Protein AF-A0A9E4C913-F1 (afdb_monomer)

Nearest PDB structures (foldseek):
  8s4s-assembly1_B  TM=4.829E-01  e=5.471E-01  Enterococcus faecalis
  8s4s-assembly1_A  TM=6.060E-01  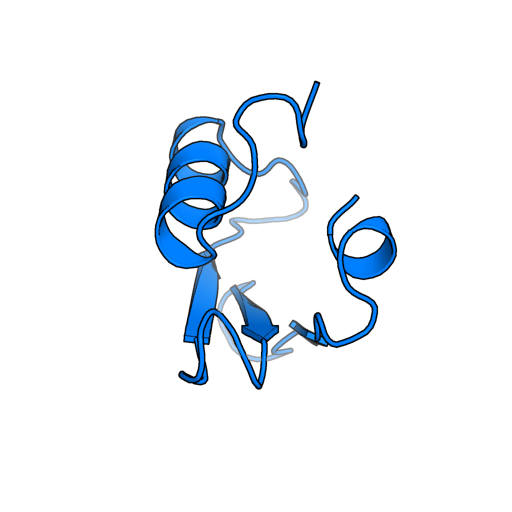e=2.092E+00  Enterococcus faecalis
  7m5z-assembly1_A  TM=3.849E-01  e=1.520E+00  Homo sapiens

Structure (mmCIF, N/CA/C/O backbone):
data_AF-A0A9E4C913-F1
#
_entry.id   AF-A0A9E4C913-F1
#
loop_
_atom_site.group_PDB
_atom_site.id
_atom_site.type_symbol
_atom_site.label_atom_id
_atom_site.label_alt_id
_atom_site.label_comp_id
_atom_site.label_asym_id
_atom_site.label_entity_id
_atom_site.label_seq_id
_atom_site.pdbx_PDB_ins_code
_atom_site.Cartn_x
_atom_site.Cartn_y
_atom_site.Cartn_z
_atom_site.occupancy
_atom_site.B_iso_or_equiv
_atom_site.auth_seq_id
_atom_site.auth_comp_id
_atom_site.auth_asym_id
_atom_site.auth_atom_id
_atom_site.pdbx_PDB_model_num
ATOM 1 N N . MET A 1 1 ? 8.299 -8.359 2.953 1.00 66.50 1 MET A N 1
ATOM 2 C CA . MET A 1 1 ? 7.963 -7.087 3.622 1.00 66.50 1 MET A CA 1
ATOM 3 C C . MET A 1 1 ? 6.459 -6.826 3.689 1.00 66.50 1 MET A C 1
ATOM 5 O O . MET A 1 1 ? 5.908 -7.089 4.737 1.00 66.50 1 MET A O 1
ATOM 9 N N . LEU A 1 2 ? 5.738 -6.412 2.634 1.00 74.00 2 LEU A N 1
ATOM 10 C CA . LEU A 1 2 ? 4.297 -6.075 2.784 1.00 74.00 2 LEU A CA 1
ATOM 11 C C . LEU A 1 2 ? 3.375 -7.278 3.038 1.00 74.00 2 LEU A C 1
ATOM 13 O O . LEU A 1 2 ? 2.609 -7.253 3.987 1.00 74.00 2 LEU A O 1
ATOM 17 N N . LYS A 1 3 ? 3.508 -8.362 2.263 1.00 75.81 3 LYS A N 1
ATOM 18 C CA . LYS A 1 3 ? 2.755 -9.612 2.500 1.00 75.81 3 LYS A CA 1
ATOM 19 C C . LYS A 1 3 ? 3.057 -10.292 3.842 1.00 75.81 3 LYS A C 1
ATOM 21 O O . LYS A 1 3 ? 2.314 -11.164 4.256 1.00 75.81 3 LYS A O 1
ATOM 26 N N . GLN A 1 4 ? 4.177 -9.938 4.477 1.00 75.69 4 GLN A N 1
ATOM 27 C CA . GLN A 1 4 ? 4.522 -10.411 5.823 1.00 75.69 4 GLN A CA 1
ATOM 28 C C . GLN A 1 4 ? 3.858 -9.561 6.911 1.00 75.69 4 GLN A C 1
ATOM 30 O O . GLN A 1 4 ? 3.712 -10.034 8.029 1.00 75.69 4 GLN A O 1
ATOM 35 N N . TYR A 1 5 ? 3.496 -8.316 6.589 1.00 76.94 5 TYR A N 1
ATOM 36 C CA . TYR A 1 5 ? 2.768 -7.421 7.482 1.00 76.94 5 TYR A CA 1
ATOM 37 C C . TYR A 1 5 ? 1.263 -7.679 7.418 1.00 76.94 5 TYR A C 1
ATOM 39 O O . TYR A 1 5 ? 0.616 -7.783 8.452 1.00 76.94 5 TYR A O 1
ATOM 47 N N . ASP A 1 6 ? 0.725 -7.822 6.206 1.00 79.19 6 ASP A N 1
ATOM 48 C CA . ASP A 1 6 ? -0.648 -8.263 5.982 1.00 79.19 6 ASP A CA 1
ATOM 49 C C . ASP A 1 6 ? -0.701 -9.129 4.714 1.00 79.19 6 ASP A C 1
ATOM 51 O O . ASP A 1 6 ? -0.283 -8.733 3.622 1.00 79.19 6 ASP A O 1
ATOM 55 N N . GLU A 1 7 ? -1.189 -10.353 4.853 1.00 83.38 7 GLU A N 1
ATOM 56 C CA . GLU A 1 7 ? -1.294 -11.316 3.758 1.00 83.38 7 GLU A CA 1
ATOM 57 C C . GLU A 1 7 ? -2.291 -10.888 2.668 1.00 83.38 7 GLU A C 1
ATOM 59 O O . GLU A 1 7 ? -2.163 -11.318 1.517 1.00 83.38 7 GLU A O 1
ATOM 64 N N . LYS A 1 8 ? -3.210 -9.965 2.986 1.00 85.44 8 LYS A N 1
ATOM 65 C CA . LYS A 1 8 ? -4.174 -9.375 2.047 1.00 85.44 8 LYS A CA 1
ATOM 66 C C . LYS A 1 8 ? -3.537 -8.397 1.053 1.00 85.44 8 LYS A C 1
ATOM 68 O O . LYS A 1 8 ? -4.220 -7.914 0.149 1.00 85.44 8 LYS A O 1
ATOM 73 N N . PHE A 1 9 ? -2.245 -8.083 1.188 1.00 85.75 9 PHE A N 1
ATOM 74 C CA . PHE A 1 9 ? -1.529 -7.295 0.185 1.00 85.75 9 PHE A CA 1
ATOM 75 C C . PHE A 1 9 ? -1.410 -8.046 -1.143 1.00 85.75 9 PHE A C 1
ATOM 77 O O . PHE A 1 9 ? -0.745 -9.079 -1.256 1.00 85.75 9 PHE A O 1
ATOM 84 N N . GLU A 1 10 ? -1.946 -7.448 -2.199 1.00 85.38 10 GLU A N 1
ATOM 85 C CA . GLU A 1 10 ? -1.881 -7.977 -3.556 1.00 85.38 10 GLU A CA 1
ATOM 86 C C . GLU A 1 10 ? -0.993 -7.111 -4.450 1.00 85.38 10 GLU A C 1
ATOM 88 O O . GLU A 1 10 ? -0.981 -5.880 -4.371 1.00 85.38 10 GLU A O 1
ATOM 93 N N . PHE A 1 11 ? -0.235 -7.770 -5.328 1.00 84.19 11 PHE A N 1
ATOM 94 C CA . PHE A 1 11 ? 0.677 -7.117 -6.261 1.00 84.19 11 PHE A CA 1
ATOM 95 C C . PHE A 1 11 ? 0.270 -7.435 -7.690 1.00 84.19 11 PHE A C 1
ATOM 97 O O . PHE A 1 11 ? 0.553 -8.511 -8.216 1.00 84.19 11 PHE A O 1
ATOM 104 N N . TYR A 1 12 ? -0.339 -6.458 -8.344 1.00 81.00 12 TYR A N 1
ATOM 105 C CA . TYR A 1 12 ? -0.737 -6.562 -9.735 1.00 81.00 12 TYR A CA 1
ATOM 106 C C . TYR A 1 12 ? 0.398 -6.066 -10.627 1.00 81.00 12 TYR A C 1
ATOM 108 O O . TYR A 1 12 ? 0.719 -4.875 -10.649 1.00 81.00 12 TYR A O 1
ATOM 116 N N . LYS A 1 13 ? 1.030 -6.978 -11.373 1.00 72.62 13 LYS A N 1
ATOM 117 C CA . LYS A 1 13 ? 2.028 -6.633 -12.393 1.00 72.62 13 LYS A CA 1
ATOM 118 C C . LYS A 1 13 ? 1.317 -6.459 -13.730 1.00 72.62 13 LYS A C 1
ATOM 120 O O . LYS A 1 13 ? 0.929 -7.445 -14.350 1.00 72.62 13 LYS A O 1
ATOM 125 N N . ASN A 1 14 ? 1.163 -5.220 -14.192 1.00 66.31 14 ASN A N 1
ATOM 126 C CA . ASN A 1 14 ? 0.593 -4.979 -15.513 1.00 66.31 14 ASN A CA 1
ATOM 127 C C . ASN A 1 14 ? 1.687 -5.193 -16.576 1.00 66.31 14 ASN A C 1
ATOM 129 O O . ASN A 1 14 ? 2.722 -4.533 -16.533 1.00 66.31 14 ASN A O 1
ATOM 133 N N . ARG A 1 15 ? 1.486 -6.125 -17.523 1.00 53.72 15 ARG A N 1
ATOM 134 C CA . ARG A 1 15 ? 2.394 -6.373 -18.673 1.00 53.72 15 ARG A CA 1
ATOM 135 C C . ARG A 1 15 ? 2.132 -5.415 -19.855 1.00 53.72 15 ARG A C 1
ATOM 137 O O . ARG A 1 15 ? 2.540 -5.701 -20.974 1.00 53.72 15 ARG A O 1
ATOM 144 N N . GLY A 1 16 ? 1.423 -4.308 -19.621 1.00 57.31 16 GLY A N 1
ATOM 145 C CA . GLY A 1 16 ? 1.154 -3.265 -20.617 1.00 57.31 16 GLY A CA 1
ATOM 146 C C . GLY A 1 16 ? 2.275 -2.222 -20.717 1.00 57.31 16 GLY A C 1
ATOM 147 O O . GLY A 1 16 ? 3.192 -2.200 -19.899 1.00 57.31 16 GLY A O 1
ATOM 148 N N . LYS A 1 17 ? 2.196 -1.347 -21.730 1.00 47.31 17 LYS A N 1
ATOM 149 C CA . LYS A 1 17 ? 3.177 -0.288 -22.033 1.00 47.31 17 LYS A CA 1
ATOM 150 C C . LYS A 1 17 ? 3.450 0.580 -20.789 1.00 47.31 17 LYS A C 1
ATOM 152 O O . LYS A 1 17 ? 2.613 1.381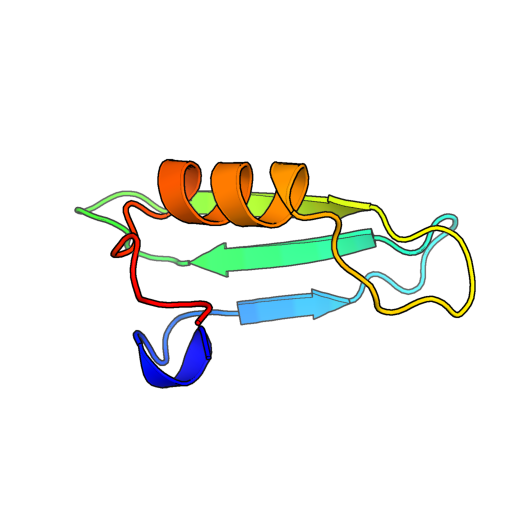 -20.383 1.00 47.31 17 LYS A O 1
ATOM 157 N N . GLY A 1 18 ? 4.634 0.405 -20.203 1.00 55.53 18 GLY A N 1
ATOM 158 C CA . GLY A 1 18 ? 5.083 1.052 -18.968 1.00 55.53 18 GLY A CA 1
ATOM 159 C C . GLY A 1 18 ? 5.067 0.088 -17.781 1.00 55.53 18 GLY A C 1
ATOM 160 O O . GLY A 1 18 ? 4.007 -0.386 -17.384 1.00 55.53 18 GLY A O 1
ATOM 161 N N . SER A 1 19 ? 6.237 -0.167 -17.191 1.00 61.00 19 SER A N 1
ATOM 162 C CA . SER A 1 19 ? 6.436 -1.082 -16.061 1.00 61.00 19 SER A CA 1
ATOM 163 C C . SER A 1 19 ? 5.760 -0.563 -14.783 1.00 61.00 19 SER A C 1
ATOM 165 O O . SER A 1 19 ? 6.403 -0.022 -13.892 1.00 61.00 19 SER A O 1
ATOM 167 N N . HIS A 1 20 ? 4.440 -0.705 -14.678 1.00 68.56 20 HIS A N 1
ATOM 168 C CA . HIS A 1 20 ? 3.680 -0.336 -13.487 1.00 68.56 20 HIS A CA 1
ATOM 169 C C . HIS A 1 20 ? 3.356 -1.592 -12.674 1.00 68.56 20 HIS A C 1
ATOM 171 O O . HIS A 1 20 ? 2.797 -2.561 -13.199 1.00 68.56 20 HIS A O 1
ATOM 177 N N . ARG A 1 21 ? 3.681 -1.577 -11.378 1.00 79.25 21 ARG A N 1
ATOM 178 C CA . ARG A 1 21 ? 3.120 -2.536 -10.415 1.00 79.25 21 ARG A CA 1
ATOM 179 C C . ARG A 1 21 ? 2.138 -1.802 -9.531 1.00 79.25 21 ARG A C 1
ATOM 181 O O . ARG A 1 21 ? 2.472 -0.747 -9.011 1.00 79.25 21 ARG A O 1
ATOM 188 N N . THR A 1 22 ? 0.959 -2.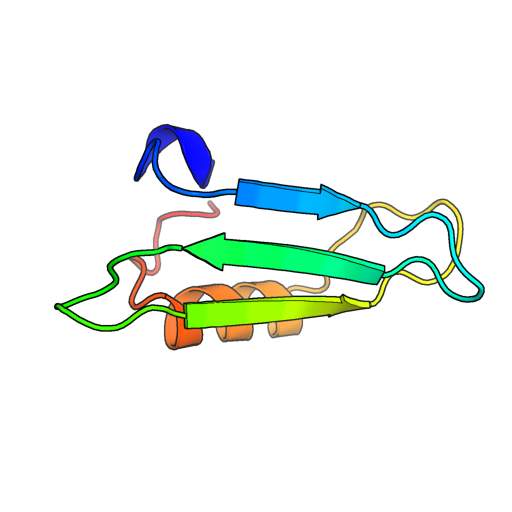357 -9.332 1.00 84.19 22 THR A N 1
ATOM 189 C CA . THR A 1 22 ? -0.014 -1.789 -8.402 1.00 84.19 22 THR A CA 1
ATOM 190 C C . THR A 1 22 ? -0.014 -2.622 -7.137 1.00 84.19 22 THR A C 1
ATOM 192 O O . THR A 1 22 ? -0.185 -3.837 -7.202 1.00 84.19 22 THR A O 1
ATOM 195 N N . ILE A 1 23 ? 0.192 -1.963 -6.000 1.00 87.88 23 ILE A N 1
ATOM 196 C CA . ILE A 1 23 ? -0.084 -2.544 -4.690 1.00 87.88 23 ILE A CA 1
ATOM 197 C C . ILE A 1 23 ? -1.559 -2.310 -4.405 1.00 87.88 23 ILE A C 1
ATOM 199 O O . ILE A 1 23 ? -2.045 -1.187 -4.558 1.00 87.88 23 ILE A O 1
ATOM 203 N N . TYR A 1 24 ? -2.251 -3.350 -3.977 1.00 88.94 24 TYR A N 1
ATOM 204 C CA . TYR A 1 24 ? -3.630 -3.288 -3.530 1.00 88.94 24 TYR A CA 1
ATOM 205 C C . TYR A 1 24 ? -3.752 -3.895 -2.138 1.00 88.94 24 TYR A C 1
ATOM 207 O O . TYR A 1 24 ? -3.029 -4.828 -1.791 1.00 88.94 24 TYR A O 1
ATOM 215 N N . HIS A 1 25 ? -4.670 -3.345 -1.355 1.00 88.38 25 HIS A N 1
ATOM 216 C CA . HIS A 1 25 ? -5.097 -3.904 -0.091 1.00 88.38 25 HIS A CA 1
ATOM 217 C C . HIS A 1 25 ? -6.615 -3.737 0.028 1.00 88.38 25 HIS A C 1
ATOM 219 O O . HIS A 1 25 ? -7.097 -2.603 -0.093 1.00 88.38 25 HIS A O 1
ATOM 225 N N . PRO A 1 26 ? -7.378 -4.816 0.257 1.00 90.56 26 PRO A N 1
ATOM 226 C CA . PRO A 1 26 ? -8.834 -4.74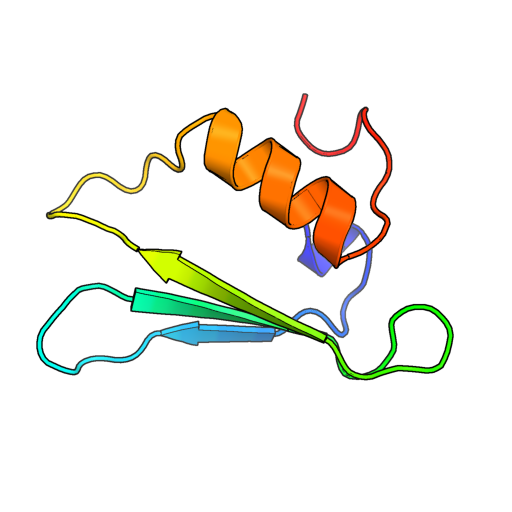9 0.315 1.00 90.56 26 PRO A CA 1
ATOM 227 C C . PRO A 1 26 ? -9.346 -4.019 1.559 1.00 90.56 26 PRO A C 1
ATOM 229 O O . PRO A 1 26 ? -10.446 -3.475 1.528 1.00 90.56 26 PRO A O 1
ATOM 232 N N . ASP A 1 27 ? -8.549 -3.959 2.628 1.00 86.56 27 ASP A N 1
ATOM 233 C CA . ASP A 1 27 ? -9.005 -3.444 3.919 1.00 86.56 27 ASP A CA 1
ATOM 234 C C . ASP A 1 27 ? -7.880 -2.775 4.723 1.00 86.56 27 ASP A C 1
ATOM 236 O O . ASP A 1 27 ? -7.187 -3.420 5.498 1.00 86.56 27 ASP A O 1
ATOM 240 N N . ILE A 1 28 ? -7.638 -1.483 4.495 1.00 86.19 28 ILE A N 1
ATOM 241 C CA . ILE A 1 28 ? -6.819 -0.652 5.390 1.00 86.19 28 ILE A CA 1
ATOM 242 C C . ILE A 1 28 ? -7.770 0.225 6.190 1.00 86.19 28 ILE A C 1
ATOM 244 O O . ILE A 1 28 ? -8.334 1.175 5.635 1.00 86.19 28 ILE A O 1
ATOM 248 N N . ASN A 1 29 ? -7.942 -0.085 7.476 1.00 84.25 29 ASN A N 1
ATOM 249 C CA . ASN A 1 29 ? -8.852 0.630 8.374 1.00 84.25 29 ASN A CA 1
ATOM 250 C C . ASN A 1 29 ? -10.271 0.777 7.784 1.00 84.25 29 ASN A C 1
ATOM 252 O O . ASN A 1 29 ? -10.851 1.865 7.776 1.00 84.25 29 ASN A O 1
ATOM 256 N N . GLY A 1 30 ? -10.819 -0.313 7.231 1.00 85.19 30 GLY A N 1
ATOM 257 C CA . GLY A 1 30 ? -12.167 -0.366 6.661 1.00 85.19 30 GLY A CA 1
ATOM 258 C C . GLY A 1 30 ? -12.286 0.184 5.238 1.00 85.19 30 GLY A C 1
ATOM 259 O O . GLY A 1 30 ? -13.399 0.338 4.734 1.00 85.19 30 GLY A O 1
ATOM 260 N N . LYS A 1 31 ? -11.169 0.524 4.577 1.00 87.25 31 LYS A N 1
ATOM 261 C CA . LYS A 1 31 ? -11.168 1.046 3.202 1.00 87.25 31 LYS A CA 1
ATOM 262 C C . LYS A 1 31 ? -10.190 0.299 2.309 1.00 87.25 31 LYS A C 1
ATOM 264 O O . LYS A 1 31 ? -9.003 0.198 2.617 1.00 87.25 31 LYS A O 1
ATOM 269 N N . ALA A 1 32 ? -10.668 -0.117 1.140 1.00 89.31 32 ALA A N 1
ATOM 270 C CA . ALA A 1 32 ? -9.801 -0.621 0.088 1.00 89.31 32 ALA A CA 1
ATOM 271 C C . ALA A 1 32 ? -8.871 0.496 -0.406 1.00 89.31 32 A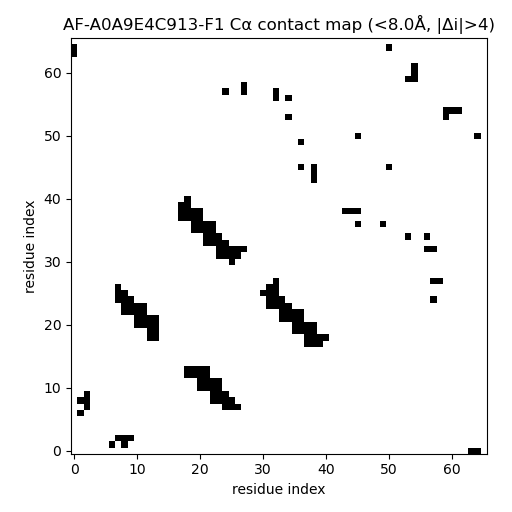LA A C 1
ATOM 273 O O . ALA A 1 32 ? -9.309 1.611 -0.711 1.00 89.31 32 ALA A O 1
ATOM 274 N N . LYS A 1 33 ? -7.574 0.201 -0.497 1.00 91.25 33 LYS A N 1
ATOM 275 C CA . LYS A 1 33 ? -6.561 1.148 -0.965 1.00 91.25 33 LYS A CA 1
ATOM 276 C C . LYS A 1 33 ? -5.702 0.523 -2.048 1.00 91.25 33 LYS A C 1
ATOM 278 O O . LYS A 1 33 ? -5.341 -0.647 -1.997 1.00 91.25 33 LYS A O 1
ATOM 283 N N . SER A 1 34 ? -5.332 1.343 -3.021 1.00 89.06 34 SER A N 1
ATOM 284 C CA . SER A 1 34 ? -4.379 0.982 -4.062 1.00 89.06 34 SER A CA 1
ATOM 285 C C . SER A 1 34 ? -3.329 2.070 -4.242 1.00 89.06 34 SER A C 1
ATOM 287 O O . SER A 1 34 ? -3.561 3.255 -3.953 1.00 89.06 34 SER A O 1
ATOM 289 N N . PHE A 1 35 ? -2.152 1.648 -4.697 1.00 86.69 35 PHE A N 1
ATOM 290 C CA . PHE A 1 35 ? -1.042 2.532 -5.002 1.00 86.69 35 PHE A CA 1
ATOM 291 C C . PHE A 1 35 ? -0.252 2.023 -6.218 1.00 86.69 35 PHE A C 1
ATOM 293 O O . PHE A 1 35 ? 0.327 0.933 -6.159 1.00 86.69 35 PHE A O 1
ATOM 300 N N . PRO A 1 36 ? -0.204 2.789 -7.322 1.00 84.50 36 PRO A N 1
ATOM 301 C CA . PRO A 1 36 ? 0.616 2.446 -8.471 1.00 84.50 36 PRO A CA 1
ATOM 302 C C . PRO A 1 36 ? 2.080 2.821 -8.215 1.00 84.50 36 PRO A C 1
ATOM 304 O O . PRO A 1 36 ? 2.409 3.960 -7.889 1.00 84.50 36 PRO A O 1
ATOM 307 N N . ILE A 1 37 ? 2.977 1.869 -8.429 1.00 81.75 37 ILE A N 1
ATOM 308 C CA . ILE A 1 37 ? 4.421 2.066 -8.443 1.00 81.75 37 ILE A CA 1
ATOM 309 C C . ILE A 1 37 ? 4.875 2.098 -9.896 1.00 81.75 37 ILE A C 1
ATOM 311 O O . ILE A 1 37 ? 4.739 1.112 -10.628 1.00 81.75 37 ILE A O 1
ATOM 315 N N . LYS A 1 38 ? 5.432 3.240 -10.302 1.00 74.00 38 LYS A N 1
ATOM 316 C CA . LYS A 1 38 ? 6.125 3.379 -11.582 1.00 74.00 38 LYS A CA 1
ATOM 317 C C . LYS A 1 38 ? 7.518 2.771 -11.464 1.00 74.00 38 LYS A C 1
ATOM 319 O O . LYS A 1 38 ? 8.282 3.178 -10.594 1.00 74.00 38 LYS A O 1
ATOM 324 N N . TYR A 1 39 ? 7.853 1.865 -12.369 1.00 71.06 39 TYR A N 1
ATOM 325 C CA . TYR A 1 39 ? 9.220 1.422 -12.611 1.00 71.06 39 TYR A CA 1
ATOM 326 C C . TYR A 1 39 ? 9.647 1.907 -13.997 1.00 71.06 39 TYR A C 1
ATOM 328 O O . TYR A 1 39 ? 8.873 1.863 -14.955 1.00 71.06 39 TYR A O 1
ATOM 336 N N . HIS A 1 40 ? 10.881 2.387 -14.105 1.00 62.44 40 HIS A N 1
ATOM 337 C CA . HIS A 1 40 ? 11.518 2.688 -15.382 1.00 62.44 40 HIS A CA 1
ATOM 338 C C . HIS A 1 40 ? 12.644 1.664 -15.588 1.00 62.44 40 HIS A C 1
ATOM 340 O O . HIS A 1 40 ? 13.629 1.694 -14.859 1.00 62.44 40 HIS A O 1
ATOM 346 N N . GLY A 1 41 ? 12.487 0.756 -16.560 1.00 61.41 41 GLY A N 1
ATOM 347 C CA . GLY A 1 41 ? 13.509 -0.237 -16.935 1.00 61.41 41 GLY A CA 1
ATOM 348 C C . GLY A 1 41 ? 13.581 -1.487 -16.043 1.00 61.41 41 GLY A C 1
ATOM 349 O O . GLY A 1 41 ? 12.585 -1.867 -15.423 1.00 61.41 41 GLY A O 1
ATOM 350 N N . ASP A 1 42 ? 14.761 -2.118 -16.016 1.00 55.28 42 ASP A N 1
ATOM 351 C CA . ASP A 1 42 ? 15.085 -3.321 -15.223 1.00 55.28 42 ASP A CA 1
ATOM 352 C C . ASP A 1 42 ? 15.388 -3.022 -13.747 1.00 55.28 42 ASP A C 1
ATOM 354 O O . ASP A 1 42 ? 15.473 -3.935 -12.926 1.00 55.28 42 ASP A O 1
ATOM 358 N N . SER A 1 43 ? 15.513 -1.742 -13.380 1.00 54.00 43 SER A N 1
ATOM 359 C CA . SER A 1 43 ? 15.704 -1.346 -11.988 1.00 54.00 43 SER A CA 1
ATOM 360 C C . SER A 1 43 ? 14.434 -1.606 -11.184 1.00 54.00 43 SER A C 1
ATOM 362 O O . SER A 1 43 ? 13.420 -0.920 -11.316 1.00 54.00 43 SER A O 1
ATOM 364 N N . THR A 1 44 ? 14.517 -2.594 -10.298 1.00 57.28 44 THR A N 1
ATOM 365 C CA . THR A 1 44 ? 13.528 -2.896 -9.255 1.00 57.28 44 THR A CA 1
ATOM 366 C C . THR A 1 44 ? 13.581 -1.934 -8.069 1.00 57.28 44 THR A C 1
ATOM 368 O O . THR A 1 44 ? 12.789 -2.086 -7.138 1.00 57.28 44 THR A O 1
ATOM 371 N N . ASP A 1 45 ? 14.477 -0.946 -8.097 1.00 62.44 45 ASP A N 1
ATOM 372 C CA . ASP A 1 45 ? 14.651 0.003 -7.004 1.00 62.44 45 ASP A CA 1
ATOM 373 C C . ASP A 1 45 ? 13.489 0.987 -6.920 1.00 62.44 45 ASP A C 1
ATOM 375 O O . ASP A 1 45 ? 13.292 1.888 -7.741 1.00 62.44 45 ASP A O 1
ATOM 379 N N . VAL A 1 46 ? 12.706 0.809 -5.863 1.00 70.94 46 VAL A N 1
ATOM 380 C CA . VAL A 1 46 ? 11.682 1.756 -5.450 1.00 70.94 46 VAL A CA 1
ATOM 381 C C . VAL A 1 46 ? 12.389 2.893 -4.725 1.00 70.94 46 VAL A C 1
ATOM 383 O O . VAL A 1 46 ? 12.974 2.692 -3.663 1.00 70.94 46 VAL A O 1
ATOM 386 N N . ARG A 1 47 ? 12.336 4.107 -5.286 1.00 73.12 47 ARG A N 1
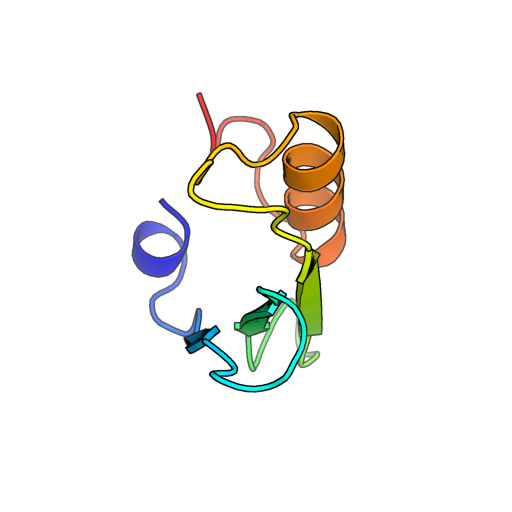ATOM 387 C CA . ARG A 1 47 ? 12.926 5.294 -4.645 1.00 73.12 47 ARG A CA 1
ATOM 388 C C . ARG A 1 47 ? 12.375 5.457 -3.225 1.00 73.12 47 ARG A C 1
ATOM 390 O O . ARG A 1 47 ? 11.181 5.251 -3.002 1.00 73.12 47 ARG A O 1
ATOM 397 N N . GLN A 1 48 ? 13.202 5.928 -2.290 1.00 76.44 48 GLN A N 1
ATOM 398 C CA . GLN A 1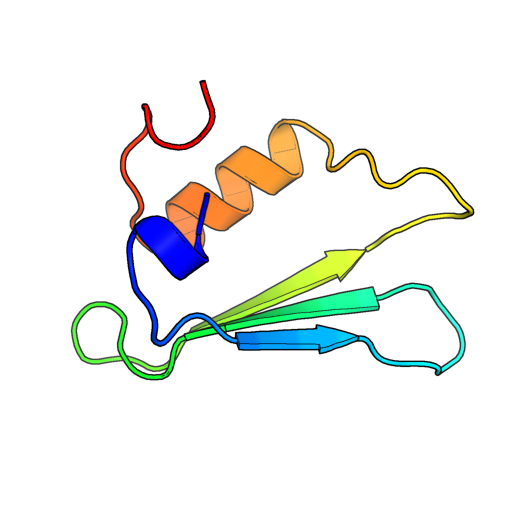 48 ? 12.788 6.155 -0.896 1.00 76.44 48 GLN A CA 1
ATOM 399 C C . GLN A 1 48 ? 11.519 7.017 -0.778 1.00 76.44 48 GLN A C 1
ATOM 401 O O . GLN A 1 48 ? 10.636 6.707 0.016 1.00 76.44 48 GLN A O 1
ATOM 406 N N . GLY A 1 49 ? 11.360 8.038 -1.629 1.00 77.56 49 GLY A N 1
ATOM 407 C CA . GLY A 1 49 ? 10.136 8.850 -1.661 1.00 77.56 49 GLY A CA 1
ATOM 408 C C . GLY A 1 49 ? 8.873 8.045 -1.997 1.00 77.56 49 GLY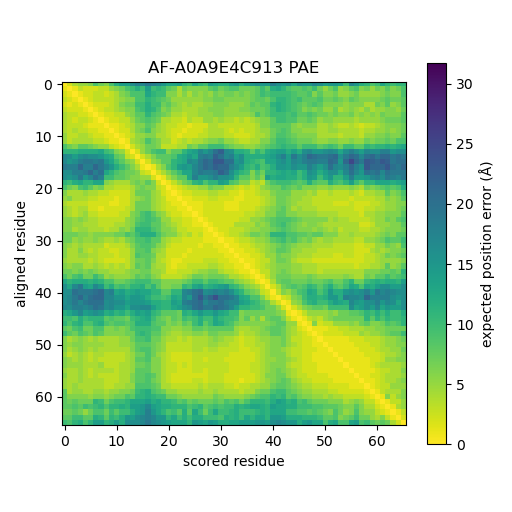 A C 1
ATOM 409 O O . GLY A 1 49 ? 7.805 8.293 -1.440 1.00 77.56 49 GLY A O 1
ATOM 410 N N . THR A 1 50 ? 8.993 7.036 -2.860 1.00 81.19 50 THR A N 1
ATOM 411 C CA . THR A 1 50 ? 7.898 6.119 -3.188 1.00 81.19 50 THR A CA 1
ATOM 412 C C . THR A 1 50 ? 7.606 5.170 -2.026 1.00 81.19 50 THR A C 1
ATOM 414 O O . THR A 1 50 ? 6.435 4.946 -1.730 1.00 81.19 50 THR A O 1
ATOM 417 N N . LEU A 1 51 ? 8.626 4.684 -1.308 1.00 82.12 51 LEU A N 1
ATOM 418 C CA . LEU A 1 51 ? 8.431 3.894 -0.082 1.00 82.12 51 LEU A CA 1
ATOM 419 C C . LEU A 1 51 ? 7.684 4.695 0.992 1.00 82.12 51 LEU A C 1
ATOM 421 O O . LEU A 1 51 ? 6.716 4.197 1.562 1.00 82.12 51 LEU A O 1
ATOM 425 N N . SER A 1 52 ? 8.053 5.958 1.213 1.00 84.31 52 SER A N 1
ATOM 426 C CA . SER A 1 52 ? 7.340 6.845 2.143 1.00 84.31 52 SER A CA 1
ATOM 427 C C . SER A 1 52 ? 5.888 7.092 1.720 1.00 84.31 52 SER A C 1
ATOM 429 O O . SER A 1 52 ? 4.989 7.121 2.560 1.00 84.31 52 SER A O 1
ATOM 431 N N . ALA A 1 53 ? 5.626 7.219 0.416 1.00 86.38 53 ALA A N 1
ATOM 432 C CA . ALA A 1 53 ? 4.266 7.351 -0.100 1.00 86.38 53 ALA A CA 1
ATOM 433 C C . ALA A 1 53 ? 3.432 6.076 0.117 1.00 86.38 53 ALA A C 1
ATOM 435 O O . ALA A 1 53 ? 2.265 6.183 0.494 1.00 86.38 53 ALA A O 1
ATOM 436 N N . ILE A 1 54 ? 4.030 4.892 -0.063 1.00 86.62 54 ILE A N 1
ATOM 437 C CA . ILE A 1 54 ? 3.400 3.596 0.228 1.00 86.62 54 ILE A CA 1
ATOM 438 C C . ILE A 1 54 ? 3.087 3.497 1.723 1.00 86.62 54 ILE A C 1
ATOM 440 O O . ILE A 1 54 ? 1.933 3.249 2.067 1.00 86.62 54 ILE A O 1
ATOM 444 N N . LYS A 1 55 ? 4.059 3.785 2.604 1.00 87.44 55 LYS A N 1
ATOM 445 C CA . LYS A 1 55 ? 3.851 3.799 4.064 1.00 87.44 55 LYS A CA 1
ATOM 446 C C . LYS A 1 55 ? 2.657 4.662 4.448 1.00 87.44 55 LYS A C 1
ATOM 448 O O . LYS A 1 55 ? 1.725 4.186 5.083 1.00 87.44 55 LYS A O 1
ATOM 453 N N . ARG A 1 56 ? 2.630 5.908 3.967 1.00 87.31 56 ARG A N 1
ATOM 454 C CA . ARG A 1 56 ? 1.535 6.845 4.246 1.00 87.31 56 ARG A CA 1
ATOM 455 C C . ARG A 1 56 ? 0.197 6.369 3.682 1.00 87.31 56 ARG A C 1
ATOM 457 O O . ARG A 1 56 ? -0.831 6.533 4.326 1.00 87.31 56 ARG A O 1
ATOM 464 N N . ARG A 1 57 ? 0.181 5.819 2.465 1.00 87.44 57 ARG A N 1
ATOM 465 C CA . ARG A 1 57 ? -1.062 5.389 1.810 1.00 87.44 57 ARG A CA 1
ATOM 466 C C . ARG A 1 57 ? -1.699 4.227 2.561 1.00 87.44 57 ARG A C 1
ATOM 468 O O . ARG A 1 57 ? -2.904 4.265 2.787 1.00 87.44 57 ARG A O 1
ATOM 475 N N . PHE A 1 58 ? -0.901 3.238 2.944 1.00 88.19 58 PHE A N 1
ATOM 476 C CA . PHE A 1 58 ? -1.360 2.024 3.616 1.00 88.19 58 PHE A CA 1
ATOM 477 C C . PHE A 1 58 ? -1.282 2.105 5.147 1.00 88.19 58 PHE A C 1
ATOM 479 O O . PHE A 1 58 ? -1.545 1.109 5.799 1.00 88.19 58 PHE A O 1
ATOM 486 N N . GLU A 1 59 ? -0.970 3.280 5.708 1.00 86.06 59 GLU A N 1
ATOM 487 C CA . GLU A 1 59 ? -0.884 3.515 7.161 1.00 86.06 59 GLU A CA 1
ATOM 488 C C . GLU A 1 59 ? 0.067 2.530 7.863 1.00 86.06 59 GLU A C 1
ATOM 490 O O . GLU A 1 59 ? -0.194 2.035 8.953 1.00 86.06 59 GLU A O 1
ATOM 495 N N . LEU A 1 60 ? 1.191 2.246 7.200 1.00 85.00 60 LEU A N 1
ATOM 496 C CA . LEU A 1 60 ? 2.176 1.272 7.655 1.00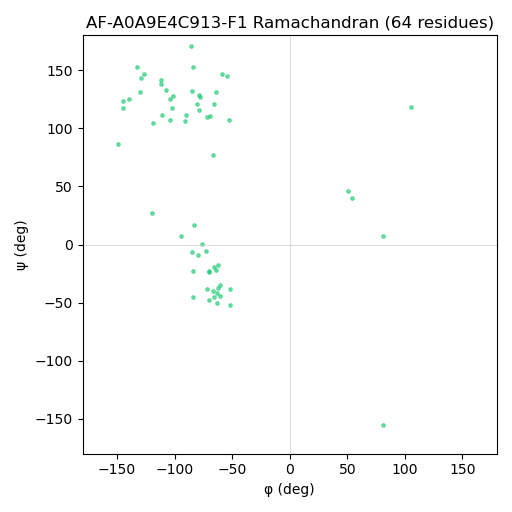 85.00 60 LEU A CA 1
ATOM 497 C C . LEU A 1 60 ? 3.161 1.885 8.659 1.00 85.00 60 LEU A C 1
ATOM 499 O O . LEU A 1 60 ? 3.473 3.077 8.554 1.00 85.00 60 LEU A O 1
ATOM 503 N N . PRO A 1 61 ? 3.738 1.062 9.553 1.00 80.12 61 PRO A N 1
ATOM 504 C CA . PRO A 1 61 ? 4.775 1.495 10.480 1.00 80.12 61 PRO A CA 1
ATOM 505 C C . PRO A 1 61 ? 6.009 2.068 9.764 1.00 80.12 61 PRO A C 1
ATOM 507 O O . PRO A 1 61 ? 6.394 1.636 8.669 1.00 80.12 61 PRO A O 1
ATOM 510 N N . ASN A 1 62 ? 6.654 3.060 10.383 1.00 72.31 62 ASN A N 1
ATOM 511 C CA . ASN A 1 62 ? 7.809 3.748 9.795 1.00 72.31 62 ASN A CA 1
ATOM 512 C C . ASN A 1 62 ? 9.068 2.868 9.723 1.00 72.31 62 ASN A C 1
ATOM 514 O O . ASN A 1 62 ? 9.921 3.096 8.864 1.00 72.31 62 ASN A O 1
ATOM 518 N N . ASP A 1 63 ? 9.142 1.851 10.565 1.00 70.88 63 ASP A N 1
ATOM 519 C CA . ASP A 1 63 ? 10.181 0.830 10.701 1.00 70.88 63 ASP A CA 1
ATOM 520 C C . ASP A 1 63 ? 10.007 -0.361 9.741 1.00 70.88 63 ASP A C 1
ATOM 522 O O . ASP A 1 63 ? 10.913 -1.171 9.590 1.00 70.88 63 ASP A O 1
ATOM 526 N N . LEU A 1 64 ? 8.898 -0.438 8.993 1.00 70.62 64 LEU A N 1
ATOM 527 C CA . LEU A 1 64 ? 8.576 -1.616 8.173 1.00 70.62 64 LEU A CA 1
ATOM 528 C C . LEU A 1 64 ? 9.565 -1.913 7.021 1.00 70.62 64 LEU A C 1
ATOM 530 O O . LEU A 1 64 ? 9.606 -3.029 6.507 1.00 70.62 64 LEU A O 1
ATOM 534 N N . PHE A 1 65 ? 10.325 -0.915 6.571 1.00 63.84 65 PHE A N 1
ATOM 535 C CA . PHE A 1 65 ? 11.221 -1.021 5.410 1.00 63.84 65 PHE A CA 1
ATOM 536 C C . PHE A 1 65 ? 12.697 -0.767 5.772 1.00 63.84 65 PHE A C 1
ATOM 538 O O . PHE A 1 65 ? 13.428 -0.247 4.929 1.00 63.84 65 PHE A O 1
ATOM 545 N N . GLN A 1 66 ? 13.102 -1.037 7.021 1.00 57.53 66 GLN A N 1
ATOM 546 C CA . GLN A 1 66 ? 14.516 -0.993 7.425 1.00 57.53 66 GLN A CA 1
ATOM 547 C C . GLN A 1 66 ? 15.343 -2.100 6.767 1.00 57.53 66 GLN A C 1
ATOM 549 O O . GLN A 1 66 ? 14.788 -3.197 6.528 1.00 57.53 66 GLN A O 1
#

Mean predicted aligned error: 6.95 Å

Sequence (66 aa):
MLKQYDEKFEFYKNRGKGSHRTIYHPDINGKAKSFPIKYHGDSTDVRQGTLSAIKRRFELPNDLFQ

Radius of gyration: 12.01 Å; Cα contacts (8 Å, |Δi|>4): 87; chains: 1; bounding box: 28×20×33 Å

pLDDT: mean 76.67, std 11.4, range [47.31, 91.25]

Solvent-accessible surface area (backbone atoms only — not comparable to full-atom values): 4162 Å² total; per-residue (Å²): 102,65,54,75,74,41,72,68,48,40,77,46,73,50,92,55,98,62,54,36,37,32,42,36,32,72,65,51,94,87,36,66,48,75,47,79,43,83,38,74,79,89,55,81,76,72,52,69,70,55,50,53,50,49,28,64,74,66,71,46,65,91,69,69,81,117

Secondary structure (DSSP, 8-state):
-HHHH-TT-EEEE--SSS-EEEEEEEEETTEEEEEEEE--TT-----HHHHHHHHHHHT--TTTT-

Foldseek 3Di:
DVCVVPVQWDWDADPDDFGKIKTWHPDQPHHTFIDIQGDDPPDPDRPPVNVVVVCVRSVHDPPPPD